Protein AF-M4NH51-F1 (afdb_monomer_lite)

pLDDT: mean 83.71, std 8.74, range [54.69, 93.06]

Foldseek 3Di:
DWKKKFKWAFCDADPDPVVDDPVRTAADDLVRVVVLCCVLPVQWDDPDSFWIWDADPQGIKIWGDDDDPDRGHIMITGDPPGDCLVVQLVSQQVPQMWMAIPQQWIHHHPDDIDHD

Structure (mmCIF, N/CA/C/O backbone):
data_AF-M4NH51-F1
#
_entry.id   AF-M4NH51-F1
#
loop_
_atom_site.group_PDB
_atom_site.id
_atom_site.type_symbol
_atom_site.label_atom_id
_atom_site.label_alt_id
_atom_site.label_comp_id
_atom_site.label_asym_id
_atom_site.label_entity_id
_atom_site.label_seq_id
_atom_site.pdbx_PDB_ins_code
_atom_site.Cartn_x
_atom_site.Cartn_y
_atom_site.Cartn_z
_atom_site.occupancy
_atom_site.B_iso_or_equiv
_atom_site.auth_seq_id
_atom_site.auth_comp_id
_atom_site.auth_asym_id
_atom_site.auth_atom_id
_atom_site.pdbx_PDB_model_num
ATOM 1 N N . MET A 1 1 ? 13.636 13.415 -2.804 1.00 54.69 1 MET A N 1
ATOM 2 C CA . MET A 1 1 ? 12.183 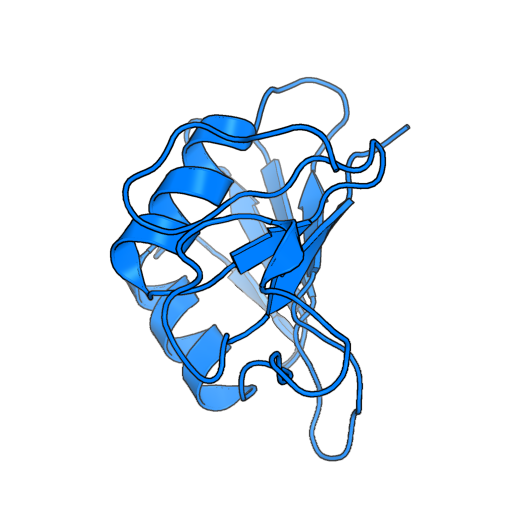13.662 -2.630 1.00 54.69 1 MET A CA 1
ATOM 3 C C . MET A 1 1 ? 11.569 12.491 -1.878 1.00 54.69 1 MET A C 1
ATOM 5 O O . MET A 1 1 ? 12.030 11.380 -2.102 1.00 54.69 1 MET A O 1
ATOM 9 N N . ALA A 1 2 ? 10.642 12.730 -0.941 1.00 62.56 2 ALA A N 1
ATOM 10 C CA . ALA A 1 2 ? 9.941 11.649 -0.239 1.00 62.56 2 ALA A CA 1
ATOM 11 C C . ALA A 1 2 ? 9.323 10.698 -1.275 1.00 62.56 2 ALA A C 1
ATOM 13 O O . ALA A 1 2 ? 8.663 11.169 -2.204 1.00 62.56 2 ALA A O 1
ATOM 14 N N . LYS A 1 3 ? 9.579 9.391 -1.161 1.00 71.25 3 LYS A N 1
ATOM 15 C CA . LYS A 1 3 ? 9.000 8.418 -2.091 1.00 71.25 3 LYS A CA 1
ATOM 16 C C . LYS A 1 3 ? 7.523 8.240 -1.757 1.00 71.25 3 LYS A C 1
ATOM 18 O O . LYS A 1 3 ? 7.157 8.132 -0.587 1.00 71.25 3 LYS A O 1
ATOM 23 N N . THR A 1 4 ? 6.692 8.248 -2.794 1.00 86.62 4 THR A N 1
ATOM 24 C CA . THR A 1 4 ? 5.274 7.897 -2.690 1.00 86.62 4 THR A CA 1
ATOM 25 C C . THR A 1 4 ? 5.046 6.624 -3.486 1.00 86.62 4 THR A C 1
ATOM 27 O O . THR A 1 4 ? 5.411 6.590 -4.661 1.00 86.62 4 THR A O 1
ATOM 30 N N . TYR A 1 5 ? 4.456 5.617 -2.852 1.00 89.31 5 TYR A N 1
ATOM 31 C CA . TYR A 1 5 ? 4.004 4.391 -3.502 1.00 89.31 5 TYR A CA 1
ATOM 32 C C . TYR A 1 5 ? 2.485 4.423 -3.618 1.00 89.31 5 TYR A C 1
ATOM 34 O O . TYR A 1 5 ? 1.813 4.767 -2.648 1.00 89.31 5 TYR A O 1
ATOM 42 N N . LEU A 1 6 ? 1.947 4.079 -4.781 1.00 91.19 6 LEU A N 1
ATOM 43 C CA . LEU A 1 6 ? 0.512 3.969 -5.032 1.00 91.19 6 LEU A CA 1
ATOM 44 C C . LEU A 1 6 ? 0.139 2.502 -5.170 1.00 91.19 6 LEU A C 1
ATOM 46 O O . LEU A 1 6 ? 0.691 1.828 -6.032 1.00 91.19 6 LEU A O 1
ATOM 50 N N . PHE A 1 7 ? -0.798 2.032 -4.352 1.00 91.88 7 PHE A N 1
ATOM 51 C CA . PHE A 1 7 ? -1.266 0.651 -4.349 1.00 91.88 7 PHE A CA 1
ATOM 52 C C . PHE A 1 7 ? -2.595 0.525 -5.078 1.00 91.88 7 PHE A C 1
ATOM 54 O O . PHE A 1 7 ? -3.506 1.345 -4.915 1.00 91.88 7 PHE A O 1
ATOM 61 N N . LEU A 1 8 ? -2.709 -0.541 -5.856 1.00 90.94 8 LEU A N 1
ATOM 62 C CA . LEU A 1 8 ? -3.879 -0.871 -6.647 1.00 90.94 8 LEU A CA 1
ATOM 63 C C . LEU A 1 8 ? -4.166 -2.366 -6.544 1.00 90.94 8 LEU A C 1
ATOM 65 O O . LEU A 1 8 ? -3.281 -3.183 -6.275 1.00 90.94 8 LEU A O 1
ATOM 69 N N . LYS A 1 9 ? -5.423 -2.716 -6.791 1.00 89.81 9 LYS A N 1
ATOM 70 C CA . LYS A 1 9 ? -5.870 -4.095 -6.914 1.00 89.81 9 LYS A CA 1
ATOM 71 C C . LYS A 1 9 ? -5.884 -4.467 -8.392 1.00 89.81 9 LYS A C 1
ATOM 73 O O . LYS A 1 9 ? -6.638 -3.843 -9.141 1.00 89.81 9 LYS A O 1
ATOM 78 N N . PRO A 1 10 ? -5.067 -5.426 -8.837 1.00 88.19 10 PRO A N 1
ATOM 79 C CA . PRO A 1 10 ? -5.150 -5.894 -10.208 1.00 88.19 10 PRO A CA 1
ATOM 80 C C . PRO A 1 10 ? -6.404 -6.772 -10.379 1.00 88.19 10 PRO A C 1
ATOM 82 O O . PRO A 1 10 ? -6.804 -7.473 -9.445 1.00 88.19 10 PRO A O 1
ATOM 85 N N . SER A 1 11 ? -7.052 -6.721 -11.543 1.00 84.56 11 SER A N 1
ATOM 86 C CA . SER A 1 11 ? -8.206 -7.582 -11.856 1.00 84.56 11 SER A CA 1
ATOM 87 C C . SER A 1 11 ? -7.801 -9.050 -12.017 1.00 84.56 11 SER A C 1
ATOM 89 O O . SER A 1 11 ? -8.554 -9.946 -11.642 1.00 84.56 11 SER A O 1
ATOM 91 N N . GLU A 1 12 ? -6.584 -9.284 -12.501 1.00 82.25 12 GLU A N 1
ATOM 92 C CA . GLU A 1 12 ? -5.914 -10.581 -12.574 1.00 82.25 12 GLU A CA 1
ATOM 93 C C . GLU A 1 12 ? -4.444 -10.398 -12.193 1.00 82.25 12 GLU A C 1
ATOM 95 O O . GLU A 1 12 ? -3.882 -9.327 -12.406 1.00 82.25 12 GLU A O 1
ATOM 100 N N . LEU A 1 13 ? -3.795 -11.422 -11.631 1.00 75.69 13 LEU A N 1
ATOM 101 C CA . LEU A 1 13 ? -2.381 -11.310 -11.264 1.00 75.69 13 LEU A CA 1
ATOM 102 C C . LEU A 1 13 ? -1.522 -11.097 -12.524 1.00 75.69 13 LEU A C 1
ATOM 104 O O . LEU A 1 13 ? -1.453 -12.008 -13.354 1.00 75.69 13 LEU A O 1
ATOM 108 N N . PRO A 1 14 ? -0.849 -9.940 -12.669 1.00 72.19 14 PRO A N 1
ATOM 109 C CA . PRO A 1 14 ? -0.076 -9.653 -13.867 1.00 72.19 14 PRO A CA 1
ATOM 110 C C . PRO A 1 14 ? 1.116 -10.606 -13.975 1.00 72.19 14 PRO A C 1
ATOM 112 O O . PRO A 1 14 ? 1.804 -10.901 -12.991 1.00 72.19 14 PRO A O 1
ATOM 115 N N . LEU A 1 15 ? 1.380 -11.093 -15.189 1.00 71.06 15 LEU A N 1
ATOM 116 C CA . LEU A 1 15 ? 2.579 -11.878 -15.478 1.00 71.06 15 LEU A CA 1
ATOM 117 C C . LEU A 1 15 ? 3.755 -10.987 -15.883 1.00 71.06 15 LEU A C 1
ATOM 119 O O . LEU A 1 15 ? 4.903 -11.434 -15.885 1.00 71.06 15 LEU A O 1
ATOM 123 N N . SER A 1 16 ? 3.483 -9.742 -16.236 1.00 69.44 16 SER A N 1
ATOM 124 C CA . SER A 1 16 ? 4.447 -8.735 -16.633 1.00 69.44 16 SER A CA 1
ATOM 125 C C . SER A 1 16 ? 3.859 -7.349 -16.399 1.00 69.44 16 SER A C 1
ATOM 127 O O . SER A 1 16 ? 2.648 -7.175 -16.288 1.00 69.44 16 SER A O 1
ATOM 129 N N . ALA A 1 17 ? 4.720 -6.337 -16.356 1.00 69.81 17 ALA A N 1
ATOM 130 C CA . ALA A 1 17 ? 4.255 -4.972 -16.166 1.00 69.81 17 ALA A CA 1
ATOM 131 C C . ALA A 1 17 ? 3.425 -4.442 -17.344 1.00 69.81 17 ALA A C 1
ATOM 133 O O . ALA A 1 17 ? 2.519 -3.639 -17.151 1.00 69.81 17 ALA A O 1
ATOM 134 N N . SER A 1 18 ? 3.692 -4.949 -18.550 1.00 74.69 18 SER A N 1
ATOM 135 C CA . SER A 1 18 ? 2.921 -4.659 -19.760 1.00 74.69 18 SER A CA 1
ATOM 136 C C . SER A 1 18 ? 1.485 -5.188 -19.728 1.00 74.69 18 SER A C 1
ATOM 138 O O . SER A 1 18 ? 0.674 -4.741 -20.533 1.00 74.69 18 SER A O 1
ATOM 140 N N . ASP A 1 19 ? 1.155 -6.097 -18.803 1.00 72.88 19 ASP A N 1
ATOM 141 C CA . ASP A 1 19 ? -0.217 -6.593 -18.619 1.00 72.88 19 ASP A CA 1
ATOM 142 C C . ASP A 1 19 ? -1.081 -5.608 -17.806 1.00 72.88 19 ASP A C 1
ATOM 144 O O . ASP A 1 19 ? -2.306 -5.746 -17.718 1.00 72.88 19 ASP A O 1
ATOM 148 N N . LEU A 1 20 ? -0.454 -4.594 -17.198 1.00 76.50 20 LEU A N 1
ATOM 149 C CA . LEU A 1 20 ? -1.150 -3.567 -16.441 1.00 76.50 20 LEU A CA 1
ATOM 150 C C . LEU A 1 20 ? -1.518 -2.378 -17.330 1.00 76.50 20 LEU A C 1
ATOM 152 O O . LEU A 1 20 ? -0.692 -1.765 -17.999 1.00 76.50 20 LEU A O 1
ATOM 156 N N . SER A 1 21 ? -2.794 -2.027 -17.286 1.00 78.50 21 SER A N 1
ATOM 157 C CA . SER A 1 21 ? -3.388 -0.849 -17.899 1.00 78.50 21 SER A CA 1
ATOM 158 C C . SER A 1 21 ? -4.349 -0.222 -16.895 1.00 78.50 21 SER A C 1
ATOM 160 O O . SER A 1 21 ? -4.699 -0.839 -15.890 1.00 78.50 21 SER A O 1
ATOM 162 N N . ALA A 1 22 ? -4.825 0.991 -17.174 1.00 76.06 22 ALA A N 1
ATOM 163 C CA . ALA A 1 22 ? -5.837 1.633 -16.336 1.00 76.06 22 ALA A CA 1
ATOM 164 C C . ALA A 1 22 ? -7.130 0.801 -16.202 1.00 76.06 22 ALA A C 1
ATOM 166 O O . ALA A 1 22 ? -7.870 0.990 -15.244 1.00 76.06 22 ALA A O 1
ATOM 167 N N . GLU A 1 23 ? -7.390 -0.118 -17.136 1.00 81.50 23 GLU A N 1
ATOM 168 C CA . GLU A 1 23 ? -8.564 -0.996 -17.131 1.00 81.50 23 GLU A CA 1
ATOM 169 C C . GLU A 1 23 ? -8.329 -2.310 -16.371 1.00 81.50 23 GLU A C 1
ATOM 171 O O . GLU A 1 23 ? -9.290 -2.941 -15.938 1.00 81.50 23 GLU A O 1
ATOM 176 N N . SER A 1 24 ? -7.070 -2.725 -16.175 1.00 83.06 24 SER A N 1
ATOM 177 C CA . SER A 1 24 ? -6.728 -3.973 -15.472 1.00 83.06 24 SER A CA 1
ATOM 178 C C . SER A 1 24 ? -6.361 -3.773 -13.999 1.00 83.06 24 SER A C 1
ATOM 180 O O . SER A 1 24 ? -5.972 -4.714 -13.307 1.00 83.06 24 SER A O 1
ATOM 182 N N . VAL A 1 25 ? -6.516 -2.551 -13.488 1.00 86.31 25 VAL A N 1
ATOM 183 C CA . VAL A 1 25 ? -6.306 -2.206 -12.079 1.00 86.31 25 VAL A CA 1
ATOM 184 C C . VAL A 1 25 ? -7.461 -1.375 -11.546 1.00 86.31 25 VAL A C 1
ATOM 186 O O . VAL A 1 25 ? -8.086 -0.597 -12.258 1.00 86.31 25 VAL A O 1
ATOM 189 N N . SER A 1 26 ? -7.753 -1.524 -10.262 1.00 87.94 26 SER A N 1
ATOM 190 C CA . SER A 1 26 ? -8.792 -0.770 -9.568 1.00 87.94 26 SER A CA 1
ATOM 191 C C . SER A 1 26 ? -8.283 -0.254 -8.222 1.00 87.94 26 SER A C 1
ATOM 193 O O . SER A 1 26 ? -7.381 -0.854 -7.628 1.00 87.94 26 SER A O 1
ATOM 195 N N . PRO A 1 27 ? -8.843 0.852 -7.703 1.00 88.56 27 PRO A N 1
ATOM 196 C CA . PRO A 1 27 ? -8.582 1.276 -6.334 1.00 88.56 27 PRO A CA 1
ATOM 197 C C . PRO A 1 27 ? -8.943 0.169 -5.337 1.00 88.56 27 PRO A C 1
ATOM 199 O O . PRO A 1 27 ? -9.931 -0.545 -5.511 1.00 88.56 27 PRO A O 1
ATOM 202 N N . ILE A 1 28 ? -8.152 0.041 -4.273 1.00 89.00 28 ILE A N 1
ATOM 203 C CA . ILE A 1 28 ? -8.461 -0.871 -3.167 1.00 89.00 28 ILE A CA 1
ATOM 204 C C . ILE A 1 28 ? -9.522 -0.198 -2.284 1.00 89.00 28 ILE A C 1
ATOM 206 O O . ILE A 1 28 ? -9.395 0.984 -1.957 1.00 89.00 28 ILE A O 1
ATOM 210 N N . GLY A 1 29 ? -10.570 -0.932 -1.901 1.00 86.19 29 GLY A N 1
ATOM 211 C CA . GLY A 1 29 ? -11.651 -0.394 -1.069 1.00 86.19 29 GLY A CA 1
ATOM 212 C C . GLY A 1 29 ? -11.162 0.031 0.321 1.00 86.19 29 GLY A C 1
ATOM 213 O O . GLY A 1 29 ? -10.332 -0.646 0.919 1.00 86.19 29 GLY A O 1
ATOM 214 N N . ALA A 1 30 ? -11.693 1.129 0.863 1.00 84.88 30 ALA A N 1
ATOM 215 C CA . ALA A 1 30 ? -11.227 1.708 2.131 1.00 84.88 30 ALA A CA 1
ATOM 216 C C . ALA A 1 30 ? -11.301 0.733 3.326 1.00 84.88 30 ALA A C 1
ATOM 218 O O . ALA A 1 30 ? -10.384 0.672 4.144 1.00 84.88 30 ALA A O 1
ATOM 219 N N . GLU A 1 31 ? -12.363 -0.074 3.418 1.00 86.06 31 GLU A N 1
ATOM 220 C CA . GLU A 1 31 ? -12.499 -1.092 4.471 1.00 86.06 31 GLU A CA 1
ATOM 221 C C . GLU A 1 31 ? -11.480 -2.231 4.324 1.00 86.06 31 GLU A C 1
ATOM 223 O O . GLU A 1 31 ? -10.924 -2.709 5.319 1.00 86.06 31 GLU A O 1
ATOM 228 N N . GLU A 1 32 ? -11.203 -2.639 3.080 1.00 89.31 32 GLU A N 1
ATOM 229 C CA . GLU A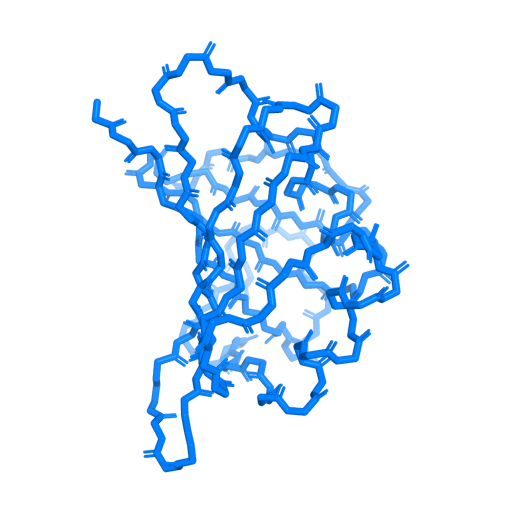 1 32 ? -10.190 -3.647 2.757 1.00 89.31 32 GLU A CA 1
ATOM 230 C C . GLU A 1 32 ? -8.803 -3.129 3.151 1.00 89.31 32 GLU A C 1
ATOM 232 O O . GLU A 1 32 ? -8.097 -3.795 3.907 1.00 89.31 32 GLU A O 1
ATOM 237 N N . VAL A 1 33 ? -8.452 -1.902 2.748 1.00 89.50 33 VAL A N 1
ATOM 238 C CA . VAL A 1 33 ? -7.183 -1.263 3.126 1.00 89.50 33 VAL A CA 1
ATOM 239 C C . VAL A 1 33 ? -7.023 -1.204 4.643 1.00 89.50 33 VAL A C 1
ATOM 241 O O . VAL A 1 33 ? -6.003 -1.656 5.165 1.00 89.50 33 VAL A O 1
ATOM 244 N N . ALA A 1 34 ? -8.021 -0.693 5.367 1.00 88.50 34 ALA A N 1
ATOM 245 C CA . ALA A 1 34 ? -7.934 -0.562 6.817 1.00 88.50 34 ALA A CA 1
ATOM 246 C C . ALA A 1 34 ? -7.745 -1.920 7.509 1.00 88.50 34 ALA A C 1
ATOM 248 O O . ALA A 1 34 ? -6.952 -2.034 8.448 1.00 88.50 34 ALA A O 1
ATOM 249 N N . THR A 1 35 ? -8.440 -2.955 7.034 1.00 90.50 35 THR A N 1
ATOM 250 C CA . THR A 1 35 ? -8.305 -4.323 7.550 1.00 90.50 35 THR A CA 1
ATOM 251 C C . THR A 1 35 ? -6.910 -4.883 7.274 1.00 90.50 35 THR A C 1
ATOM 253 O O . THR A 1 35 ? -6.240 -5.349 8.199 1.00 90.50 35 THR A O 1
ATOM 256 N N . CYS A 1 36 ? -6.436 -4.791 6.032 1.00 92.44 36 CYS A N 1
ATOM 257 C CA . CYS A 1 36 ? -5.125 -5.284 5.615 1.00 92.44 36 CYS A CA 1
ATOM 258 C C . CYS A 1 36 ? -3.978 -4.571 6.346 1.00 92.44 36 CYS A C 1
ATOM 260 O O . CYS A 1 36 ? -3.083 -5.231 6.878 1.00 92.44 36 CYS A O 1
ATOM 262 N N . LEU A 1 37 ? -4.021 -3.239 6.453 1.00 91.31 37 LEU A N 1
ATOM 263 C CA . LEU A 1 37 ? -2.990 -2.465 7.149 1.00 91.31 37 LEU A CA 1
ATOM 264 C C . LEU A 1 37 ? -2.955 -2.769 8.649 1.00 91.31 37 LEU A C 1
ATOM 266 O O . LEU A 1 37 ? -1.868 -2.947 9.189 1.00 91.31 37 LEU A O 1
ATOM 270 N N . LYS A 1 38 ? -4.107 -2.927 9.315 1.00 91.19 38 LYS A N 1
ATOM 271 C CA . LYS A 1 38 ? -4.147 -3.358 10.727 1.00 91.19 38 LYS A CA 1
ATOM 272 C C . LYS A 1 38 ? -3.533 -4.745 10.933 1.00 91.19 38 LYS A C 1
ATOM 274 O O . LYS A 1 38 ? -2.915 -4.990 11.964 1.00 91.19 38 LYS A O 1
ATOM 279 N N . GLN A 1 39 ? -3.694 -5.652 9.968 1.00 91.69 39 GLN A N 1
ATOM 280 C CA . GLN A 1 39 ? -3.115 -6.998 10.028 1.00 91.69 39 GLN A CA 1
ATOM 281 C C . GLN A 1 39 ? -1.617 -7.041 9.696 1.00 91.69 39 GLN A C 1
ATOM 283 O O . GLN A 1 39 ? -0.904 -7.914 10.200 1.00 91.69 39 GLN A O 1
ATOM 288 N N . ALA A 1 40 ? -1.147 -6.175 8.798 1.00 90.94 40 ALA A N 1
ATOM 289 C CA . ALA A 1 40 ? 0.255 -6.125 8.387 1.00 90.94 40 ALA A CA 1
ATOM 290 C C . ALA A 1 40 ? 1.116 -5.289 9.332 1.00 90.94 40 ALA A C 1
ATOM 292 O O . ALA A 1 40 ? 2.246 -5.668 9.623 1.00 90.94 40 ALA A O 1
ATOM 293 N N . LEU A 1 41 ? 0.573 -4.175 9.813 1.00 91.94 41 LEU A N 1
ATOM 294 C CA . LEU A 1 41 ? 1.270 -3.164 10.595 1.00 91.94 41 LEU A CA 1
ATOM 295 C C . LEU A 1 41 ? 0.394 -2.769 11.798 1.00 91.94 41 LEU A C 1
ATOM 297 O O . LEU A 1 41 ? -0.203 -1.690 11.819 1.00 91.94 41 LEU A O 1
ATOM 301 N N . PRO A 1 42 ? 0.290 -3.637 12.821 1.00 88.81 42 PRO A N 1
ATOM 302 C CA . PRO A 1 42 ? -0.589 -3.409 13.971 1.00 88.81 42 PRO A CA 1
ATOM 303 C C . PRO A 1 42 ? -0.174 -2.204 14.831 1.00 88.81 42 PRO A C 1
ATOM 305 O O . PRO A 1 42 ? -0.965 -1.735 15.643 1.00 88.81 42 PRO A O 1
ATOM 308 N N . SER A 1 43 ? 1.053 -1.699 14.659 1.00 89.44 43 SER A N 1
ATOM 309 C CA . SER A 1 43 ? 1.571 -0.503 15.329 1.00 89.44 43 SER A CA 1
ATOM 310 C C . SER A 1 43 ? 1.086 0.817 14.719 1.00 89.44 43 SER A C 1
ATOM 312 O O . SER A 1 43 ? 1.370 1.871 15.287 1.00 89.44 43 SER A O 1
ATOM 314 N N . LEU A 1 44 ? 0.377 0.794 13.582 1.00 90.62 44 LEU A N 1
ATOM 315 C CA . LEU A 1 44 ? -0.120 2.016 12.950 1.00 90.62 44 LEU A CA 1
ATOM 316 C C . LEU A 1 44 ? -1.188 2.701 13.808 1.00 90.62 44 LEU A C 1
ATOM 318 O O . LEU A 1 44 ? -2.212 2.112 14.163 1.00 90.62 44 LEU A O 1
ATOM 322 N N . ALA A 1 45 ? -0.979 3.988 14.059 1.00 92.88 45 ALA A N 1
ATOM 323 C CA . ALA A 1 45 ? -1.962 4.875 14.650 1.00 92.88 45 ALA A CA 1
ATOM 324 C C . ALA A 1 45 ? -2.792 5.533 13.543 1.00 92.88 45 ALA A C 1
ATOM 326 O O . ALA A 1 45 ? -2.255 6.106 12.598 1.00 92.88 45 ALA A O 1
ATOM 327 N N . TRP A 1 46 ? -4.114 5.472 13.674 1.00 90.56 46 TRP A N 1
ATOM 328 C CA . TRP A 1 46 ? -5.044 6.114 12.750 1.00 90.56 46 TRP A CA 1
ATOM 329 C C . TRP A 1 46 ? -5.397 7.503 13.279 1.00 90.56 46 TRP A C 1
ATOM 331 O O . TRP A 1 46 ? -6.052 7.621 14.315 1.00 90.56 46 TRP A O 1
ATOM 341 N N . SER A 1 47 ? -4.948 8.553 12.590 1.00 89.19 47 SER A N 1
ATOM 342 C CA . SER A 1 47 ? -5.267 9.947 12.936 1.00 89.19 47 SER A CA 1
ATOM 343 C C . SER A 1 47 ? -6.635 10.371 12.398 1.00 89.19 47 SER A C 1
ATOM 345 O O . SER A 1 47 ? -7.268 11.276 12.941 1.00 89.19 47 SER A O 1
ATOM 347 N N . SER A 1 48 ? -7.103 9.712 11.338 1.00 88.12 48 SER A N 1
ATOM 348 C CA . SER A 1 48 ? -8.407 9.936 10.717 1.00 88.12 48 SER A CA 1
ATOM 349 C C . SER A 1 48 ? -8.897 8.654 10.029 1.00 88.12 48 SER A C 1
ATOM 351 O O . SER A 1 48 ? -8.133 7.696 9.911 1.00 88.12 48 SER A O 1
ATOM 353 N N . PRO A 1 49 ? -10.142 8.606 9.518 1.00 84.25 49 PRO A N 1
ATOM 354 C CA . PRO A 1 49 ? -10.613 7.473 8.720 1.00 84.25 49 PRO A CA 1
ATOM 355 C C . PRO A 1 49 ? -9.801 7.225 7.444 1.00 84.25 49 PRO A C 1
ATOM 357 O O . PRO A 1 49 ? -9.928 6.159 6.855 1.00 84.25 49 PRO A O 1
ATOM 360 N N . THR A 1 50 ? -8.995 8.188 6.992 1.00 86.81 50 THR A N 1
ATOM 361 C CA . THR A 1 50 ? -8.244 8.109 5.732 1.00 86.81 50 THR A CA 1
ATOM 362 C C . THR A 1 50 ? -6.735 8.147 5.913 1.00 86.81 50 THR A C 1
ATOM 364 O O . THR A 1 50 ? -6.021 8.025 4.925 1.00 86.81 50 THR A O 1
ATOM 367 N N . GLU A 1 51 ? -6.232 8.331 7.130 1.00 90.25 51 GLU A N 1
ATOM 368 C CA . GLU A 1 51 ? -4.803 8.504 7.385 1.00 90.25 51 GLU A CA 1
ATOM 369 C C . GLU A 1 51 ? -4.347 7.634 8.551 1.00 90.25 51 GLU A C 1
ATOM 371 O O . GLU A 1 51 ? -4.959 7.624 9.625 1.00 90.25 51 GLU A O 1
ATOM 376 N N . ALA A 1 52 ? -3.242 6.930 8.332 1.00 92.19 52 ALA A N 1
ATOM 377 C CA . ALA A 1 52 ? -2.580 6.124 9.342 1.00 92.19 52 ALA A CA 1
ATOM 378 C C . ALA A 1 52 ? -1.074 6.355 9.282 1.00 92.19 52 ALA A C 1
ATOM 380 O O . ALA A 1 52 ? -0.507 6.480 8.201 1.00 92.19 52 ALA A O 1
ATOM 381 N N . SER A 1 53 ? -0.402 6.384 10.422 1.00 92.94 53 SER A N 1
ATOM 382 C CA . SER A 1 53 ? 1.048 6.539 10.473 1.00 92.94 53 SER A CA 1
ATOM 383 C C . SER A 1 53 ? 1.655 5.752 11.621 1.00 92.94 53 SER A C 1
ATOM 385 O O . SER A 1 53 ? 0.972 5.372 12.574 1.00 92.94 53 SER A O 1
ATOM 387 N N . GLY A 1 54 ? 2.942 5.449 11.516 1.00 91.00 54 GLY A N 1
ATOM 388 C CA . GLY A 1 54 ? 3.644 4.736 12.572 1.00 91.00 54 GLY A CA 1
ATOM 389 C C . GLY A 1 54 ? 5.058 4.340 12.192 1.00 91.00 54 GLY A C 1
ATOM 390 O O . GLY A 1 54 ? 5.477 4.453 11.041 1.00 91.00 54 GLY A O 1
ATOM 391 N N . GLU A 1 55 ? 5.788 3.850 13.188 1.00 89.19 55 GLU A N 1
ATOM 392 C CA . GLU A 1 55 ? 7.131 3.315 13.000 1.00 89.19 55 GLU A CA 1
ATOM 393 C C . GLU A 1 55 ? 7.054 1.849 12.549 1.00 89.19 55 GLU A C 1
ATOM 395 O O . GLU A 1 55 ? 6.298 1.041 13.105 1.00 89.19 55 GLU A O 1
ATOM 400 N N . THR A 1 56 ? 7.859 1.509 11.546 1.00 86.50 56 THR A N 1
ATOM 401 C CA . THR A 1 56 ? 8.088 0.136 11.076 1.00 86.50 56 THR A CA 1
ATOM 402 C C . THR A 1 56 ? 9.573 -0.193 11.167 1.00 86.50 56 THR A C 1
ATOM 404 O O . THR A 1 56 ? 10.397 0.687 11.393 1.00 86.50 56 THR A O 1
ATOM 407 N N . GLU A 1 57 ? 9.950 -1.443 10.907 1.00 84.62 57 GLU A N 1
ATOM 408 C CA . GLU A 1 57 ? 11.365 -1.842 10.814 1.00 84.62 57 GLU A CA 1
ATOM 409 C C . GLU A 1 57 ? 12.140 -1.062 9.736 1.00 84.62 57 GLU A C 1
ATOM 411 O O . GLU A 1 57 ? 13.355 -0.910 9.830 1.00 84.62 57 GLU A O 1
ATOM 416 N N . ASN A 1 58 ? 11.435 -0.526 8.733 1.00 82.94 58 ASN A N 1
ATOM 417 C CA . ASN A 1 58 ? 12.013 0.274 7.654 1.00 82.94 58 ASN A CA 1
ATOM 418 C C . ASN A 1 58 ? 11.951 1.787 7.946 1.00 82.94 58 ASN A C 1
ATOM 420 O O . ASN A 1 58 ? 12.398 2.587 7.130 1.00 82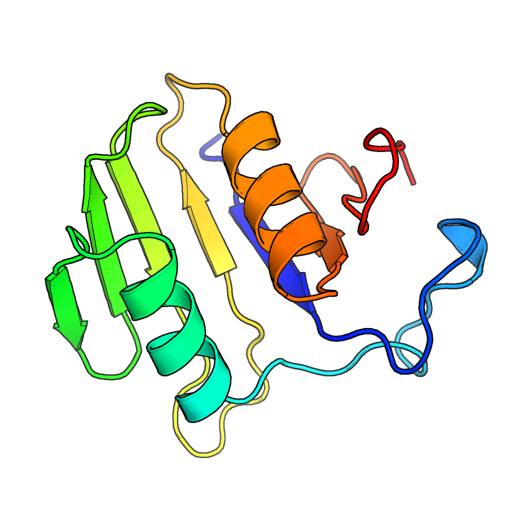.94 58 ASN A O 1
ATOM 424 N N . GLY A 1 59 ? 11.420 2.198 9.100 1.00 86.56 59 GLY A N 1
ATOM 425 C CA . GLY A 1 59 ? 11.266 3.594 9.513 1.00 86.56 59 GLY A CA 1
ATOM 426 C C . GLY A 1 59 ? 9.813 4.069 9.562 1.00 86.56 59 GLY A C 1
ATOM 427 O O . GLY A 1 59 ? 8.873 3.285 9.385 1.00 86.56 59 GLY A O 1
ATOM 428 N N . TRP A 1 60 ? 9.642 5.373 9.789 1.00 88.69 60 TRP A N 1
ATOM 429 C CA . TRP A 1 60 ? 8.340 6.039 9.828 1.00 88.69 60 TRP A CA 1
ATOM 430 C C . TRP A 1 60 ? 7.623 6.013 8.475 1.00 88.69 60 TRP A C 1
ATOM 432 O O . TRP A 1 60 ? 8.164 6.460 7.453 1.00 88.69 60 TRP A O 1
ATOM 442 N N . VAL A 1 61 ? 6.375 5.547 8.494 1.00 89.94 61 VAL A N 1
ATOM 443 C CA . VAL A 1 61 ? 5.493 5.469 7.329 1.00 89.94 61 VAL A CA 1
ATOM 444 C C . VAL A 1 61 ? 4.191 6.219 7.554 1.00 89.94 61 VAL A C 1
ATOM 446 O O . VAL A 1 61 ? 3.665 6.270 8.666 1.00 89.94 61 VAL A O 1
ATOM 449 N N . GLU A 1 62 ? 3.647 6.756 6.467 1.00 92.38 62 GLU A N 1
ATOM 450 C CA . GLU A 1 62 ? 2.357 7.437 6.449 1.00 92.38 62 GLU A CA 1
ATOM 451 C C . GLU A 1 62 ? 1.514 6.878 5.304 1.00 92.38 62 GLU A C 1
ATOM 453 O O . GLU A 1 62 ? 1.864 7.004 4.132 1.00 92.38 62 GLU A O 1
ATOM 458 N N . PHE A 1 63 ? 0.394 6.256 5.637 1.00 91.00 63 PHE A N 1
ATOM 459 C CA . PHE A 1 63 ? -0.600 5.796 4.685 1.00 91.00 63 PHE A CA 1
ATOM 460 C C . PHE A 1 63 ? -1.713 6.826 4.552 1.00 91.00 63 PHE A C 1
ATOM 462 O O . PHE A 1 63 ? -2.242 7.317 5.551 1.00 91.00 63 PHE A O 1
ATOM 469 N N . SER A 1 64 ? -2.113 7.091 3.313 1.00 89.56 64 SER A N 1
ATOM 470 C CA . SER A 1 64 ? -3.370 7.757 2.999 1.00 89.56 64 SER A CA 1
ATOM 471 C C . SER A 1 64 ? -4.234 6.845 2.135 1.00 89.56 64 SER A C 1
ATOM 473 O O . SER A 1 64 ? -3.809 6.374 1.083 1.00 89.56 64 SER A O 1
ATOM 475 N N . GLN A 1 65 ? -5.447 6.556 2.591 1.00 84.50 65 GLN A N 1
ATOM 476 C CA . GLN A 1 65 ? -6.396 5.680 1.905 1.00 84.50 65 GLN A CA 1
ATOM 477 C C . GLN A 1 65 ? -7.585 6.468 1.333 1.00 84.50 65 GLN A C 1
ATOM 479 O O . GLN A 1 65 ? -7.851 7.587 1.786 1.00 84.50 65 GLN A O 1
ATOM 484 N N . PRO A 1 66 ? -8.316 5.914 0.345 1.00 76.56 66 PRO A N 1
ATOM 485 C CA . PRO A 1 66 ? -9.567 6.498 -0.130 1.00 76.56 66 PRO A CA 1
ATOM 486 C C . PRO A 1 66 ? -10.552 6.775 1.011 1.00 76.56 66 PRO A C 1
ATOM 488 O O . PRO A 1 66 ? -10.779 5.927 1.870 1.00 76.56 66 PRO A O 1
ATOM 491 N N . GLY A 1 67 ? -11.166 7.959 0.988 1.00 71.69 67 GLY A N 1
ATOM 492 C CA . GLY A 1 67 ? -12.369 8.252 1.768 1.00 71.69 67 GLY A CA 1
ATOM 493 C C . GLY A 1 67 ? -13.637 7.793 1.047 1.00 71.69 67 GLY A C 1
ATOM 494 O O . GLY A 1 67 ? -13.601 7.461 -0.139 1.00 71.69 67 GLY A O 1
ATOM 495 N N . GLU A 1 68 ? -14.769 7.811 1.748 1.00 64.25 68 GLU A N 1
ATOM 496 C CA . GLU A 1 68 ? -16.078 7.487 1.171 1.00 64.25 68 GLU A CA 1
ATOM 497 C C . GLU A 1 68 ? -16.365 8.382 -0.054 1.00 64.25 68 GLU A C 1
ATOM 499 O O . GLU A 1 68 ? -16.259 9.607 0.017 1.00 64.25 68 GLU A O 1
ATOM 504 N N . GLY A 1 69 ? -16.639 7.771 -1.214 1.00 58.78 69 GLY A N 1
ATOM 505 C CA . GLY A 1 69 ? -16.851 8.482 -2.485 1.00 58.78 69 GLY A CA 1
ATOM 506 C C . GLY A 1 69 ? -15.585 9.014 -3.179 1.00 58.78 69 GLY A C 1
ATOM 507 O O . GLY A 1 69 ? -15.692 9.728 -4.176 1.00 58.78 69 GLY A O 1
ATOM 508 N N . SER A 1 70 ? -14.385 8.688 -2.688 1.00 61.12 70 SER A N 1
ATOM 509 C CA . SER A 1 70 ? -13.123 9.115 -3.301 1.00 61.12 70 SER A CA 1
ATOM 510 C C . SER A 1 70 ? -12.636 8.139 -4.374 1.00 61.12 70 SER A C 1
ATOM 512 O O . SER A 1 70 ? -12.604 6.932 -4.163 1.00 61.12 70 SER A O 1
ATOM 514 N N . THR A 1 71 ? -12.157 8.673 -5.499 1.00 63.19 71 THR A N 1
ATOM 515 C CA . THR A 1 71 ? -11.452 7.911 -6.547 1.00 63.19 71 THR A CA 1
ATOM 516 C C . THR A 1 71 ? -9.952 7.756 -6.272 1.00 63.19 71 THR A C 1
ATOM 518 O O . THR A 1 71 ? -9.210 7.280 -7.129 1.00 63.19 71 THR A O 1
ATOM 521 N N . ARG A 1 72 ? -9.469 8.201 -5.103 1.00 70.88 72 ARG A N 1
ATOM 522 C CA . ARG A 1 72 ? -8.045 8.142 -4.753 1.00 70.88 72 ARG A CA 1
ATOM 523 C C . ARG A 1 72 ? -7.623 6.717 -4.403 1.00 70.88 72 ARG A C 1
ATOM 525 O O . ARG A 1 72 ? -8.302 6.034 -3.651 1.00 70.88 72 ARG A O 1
ATOM 532 N N . SER A 1 73 ? -6.462 6.304 -4.892 1.00 84.00 73 SER A N 1
ATOM 533 C CA . SER A 1 73 ? -5.842 5.036 -4.505 1.00 84.00 73 SER A CA 1
ATOM 534 C C . SER A 1 73 ? -5.141 5.144 -3.155 1.00 84.00 73 SER A C 1
ATOM 536 O O . SER A 1 73 ? -4.763 6.238 -2.729 1.00 84.00 73 SER A O 1
ATOM 538 N N . LEU A 1 74 ? -4.932 3.999 -2.503 1.00 88.88 74 LEU A N 1
ATOM 539 C CA . LEU A 1 74 ? -4.072 3.911 -1.329 1.00 88.88 74 LEU A CA 1
ATOM 540 C C . LEU A 1 74 ? -2.665 4.392 -1.694 1.00 88.88 74 LEU A C 1
ATOM 542 O O . LEU A 1 74 ? -2.064 3.896 -2.646 1.00 88.88 74 LEU A O 1
ATOM 546 N N . ALA A 1 75 ? -2.136 5.330 -0.920 1.00 90.62 75 ALA A N 1
ATOM 547 C CA . ALA A 1 75 ? -0.780 5.819 -1.053 1.00 90.62 75 ALA A CA 1
ATOM 548 C C . ALA A 1 75 ? 0.010 5.594 0.237 1.00 90.62 75 ALA A C 1
ATOM 550 O O . ALA A 1 75 ? -0.503 5.776 1.339 1.00 90.62 75 ALA A O 1
ATOM 551 N N . LEU A 1 76 ? 1.283 5.247 0.086 1.00 89.94 76 LEU A N 1
ATOM 552 C CA . LEU A 1 76 ? 2.267 5.225 1.159 1.00 89.94 76 LEU A CA 1
ATOM 553 C C . LEU A 1 76 ? 3.284 6.327 0.909 1.00 89.94 76 LEU A C 1
ATOM 555 O O . LEU A 1 76 ? 3.952 6.345 -0.126 1.00 89.94 76 LEU A O 1
ATOM 559 N N . ARG A 1 77 ? 3.418 7.226 1.873 1.00 87.06 77 ARG A N 1
ATOM 560 C CA . ARG A 1 77 ? 4.464 8.236 1.933 1.00 87.06 77 ARG A CA 1
ATOM 561 C C . ARG A 1 77 ? 5.540 7.788 2.902 1.00 87.06 77 ARG A C 1
ATOM 563 O O . ARG A 1 77 ? 5.274 7.383 4.032 1.00 87.06 77 ARG A O 1
ATOM 570 N N . CYS A 1 78 ? 6.770 7.885 2.425 1.00 81.56 78 CYS A N 1
ATOM 571 C CA . CYS A 1 78 ? 7.944 7.393 3.116 1.00 81.56 78 CYS A CA 1
ATOM 572 C C . CYS A 1 78 ? 8.929 8.524 3.391 1.00 81.56 78 CYS A C 1
ATOM 574 O O . CYS A 1 78 ? 9.149 9.400 2.542 1.00 81.56 78 CYS A O 1
ATOM 576 N N . SER A 1 79 ? 9.581 8.474 4.554 1.00 73.88 79 SER A N 1
ATOM 577 C CA . SER A 1 79 ? 10.681 9.391 4.842 1.00 73.88 79 SER A CA 1
ATOM 578 C C . SER A 1 79 ? 11.852 9.163 3.872 1.00 73.88 79 SER A C 1
ATOM 580 O O . SER A 1 79 ? 12.080 8.070 3.364 1.00 73.88 79 SER A O 1
ATOM 582 N N . LEU A 1 80 ? 12.627 10.215 3.609 1.00 69.31 80 LEU A N 1
ATOM 583 C CA . LEU A 1 80 ? 13.750 10.211 2.657 1.00 69.31 80 LEU A CA 1
ATOM 584 C C . LEU A 1 80 ? 14.916 9.278 3.017 1.00 69.31 80 LEU A C 1
ATOM 586 O O . LEU A 1 80 ? 15.846 9.146 2.226 1.00 69.31 80 LEU A O 1
ATOM 590 N N . ARG A 1 81 ? 14.928 8.738 4.237 1.00 68.12 81 ARG A N 1
ATOM 591 C CA . ARG A 1 81 ? 16.129 8.173 4.862 1.00 68.12 81 ARG A CA 1
ATOM 592 C C . ARG A 1 81 ? 16.204 6.652 4.812 1.00 68.12 81 ARG A C 1
ATOM 594 O O . ARG A 1 81 ? 17.245 6.120 5.181 1.00 68.12 81 ARG A O 1
ATOM 601 N N . SER A 1 82 ? 15.159 5.982 4.337 1.00 75.69 82 SER A N 1
ATOM 602 C CA . SER A 1 82 ? 15.107 4.521 4.334 1.00 75.69 82 SER A CA 1
ATOM 603 C C . SER A 1 82 ? 14.607 3.966 3.008 1.00 75.69 82 SER A C 1
ATOM 605 O O . SER A 1 82 ? 13.875 4.631 2.270 1.00 75.69 82 SER A O 1
ATOM 607 N N . ASP A 1 83 ? 15.006 2.732 2.719 1.00 82.19 83 ASP A N 1
ATOM 608 C CA . ASP A 1 83 ? 14.441 1.946 1.634 1.00 82.19 83 ASP A CA 1
ATOM 609 C C . ASP A 1 83 ? 13.207 1.190 2.142 1.00 82.19 83 ASP A C 1
ATOM 611 O O . ASP A 1 83 ? 13.291 0.397 3.074 1.00 82.19 83 ASP A O 1
ATOM 615 N N . TYR A 1 84 ? 12.056 1.457 1.528 1.00 87.06 84 TYR A N 1
ATOM 616 C CA . TYR A 1 84 ? 10.773 0.841 1.881 1.00 87.06 84 TYR A CA 1
ATOM 617 C C . TYR A 1 84 ? 10.343 -0.215 0.857 1.00 87.06 84 TYR A C 1
ATOM 619 O O . TYR A 1 84 ? 9.240 -0.748 0.959 1.00 87.06 84 TYR A O 1
ATOM 627 N N . SER A 1 85 ? 11.198 -0.531 -0.123 1.00 87.12 85 SER A N 1
ATOM 628 C CA . SER A 1 85 ? 10.903 -1.494 -1.190 1.00 87.12 85 SER A CA 1
ATOM 629 C C . SER A 1 85 ? 10.528 -2.869 -0.629 1.00 87.12 85 SER A C 1
ATOM 631 O O . SER A 1 85 ? 9.598 -3.500 -1.120 1.00 87.12 85 SER A O 1
ATOM 633 N N . SER A 1 86 ? 11.194 -3.303 0.446 1.00 88.62 86 SER A N 1
ATOM 634 C CA . SER A 1 86 ? 10.904 -4.552 1.166 1.00 88.62 86 SER A CA 1
ATOM 635 C C . SER A 1 86 ? 9.495 -4.568 1.770 1.00 88.62 86 SER A C 1
ATOM 637 O O . SER A 1 86 ? 8.764 -5.546 1.615 1.00 88.62 86 SER A O 1
ATOM 639 N N . LEU A 1 87 ? 9.088 -3.474 2.423 1.00 90.88 87 LEU A N 1
ATOM 640 C CA . LEU A 1 87 ? 7.752 -3.324 2.997 1.00 90.88 87 LEU A CA 1
ATOM 641 C C . LEU A 1 87 ? 6.683 -3.332 1.905 1.00 90.88 87 LEU A C 1
ATOM 643 O O . LEU A 1 87 ? 5.695 -4.054 2.014 1.00 90.88 87 LEU A O 1
ATOM 647 N N . VAL A 1 88 ? 6.889 -2.542 0.852 1.00 91.19 88 VAL A N 1
ATOM 648 C CA . VAL A 1 88 ? 5.952 -2.440 -0.273 1.00 91.19 88 VAL A CA 1
ATOM 649 C C . VAL A 1 88 ? 5.788 -3.799 -0.951 1.00 91.19 88 VAL A C 1
ATOM 651 O O . VAL A 1 88 ? 4.657 -4.224 -1.183 1.00 91.19 88 VAL A O 1
ATOM 654 N N . GLN A 1 89 ? 6.891 -4.515 -1.191 1.00 91.69 89 GLN A N 1
ATOM 655 C CA . GLN A 1 89 ? 6.865 -5.861 -1.759 1.00 91.69 89 GLN A CA 1
ATOM 656 C C . GLN A 1 89 ? 6.115 -6.846 -0.854 1.00 91.69 89 GLN A C 1
ATOM 658 O O . GLN A 1 89 ? 5.247 -7.567 -1.332 1.00 91.69 89 GLN A O 1
ATOM 663 N N . SER A 1 90 ? 6.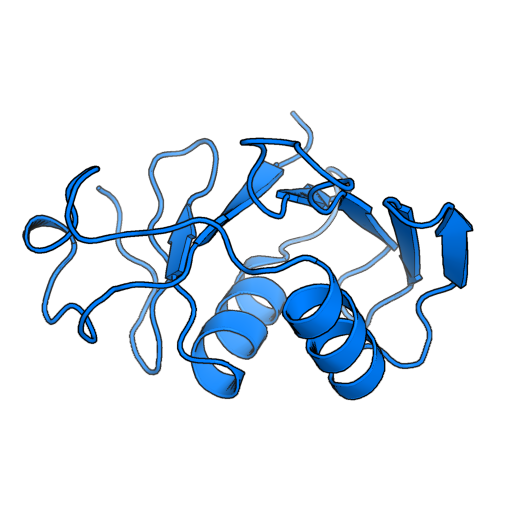376 -6.828 0.457 1.00 91.75 90 SER A N 1
ATOM 664 C CA . SER A 1 90 ? 5.681 -7.681 1.432 1.00 91.75 90 SER A CA 1
ATOM 665 C C . SER A 1 90 ? 4.164 -7.443 1.450 1.00 91.75 90 SER A C 1
ATOM 667 O O . SER A 1 90 ? 3.382 -8.393 1.502 1.00 91.75 90 SER A O 1
ATOM 669 N N . LEU A 1 91 ? 3.726 -6.183 1.346 1.00 93.06 91 LEU A N 1
ATOM 670 C CA . LEU A 1 91 ? 2.303 -5.845 1.237 1.00 93.06 91 LEU A CA 1
ATOM 671 C C . LEU A 1 91 ? 1.692 -6.372 -0.070 1.00 93.06 91 LEU A C 1
ATOM 673 O O . LEU A 1 91 ? 0.594 -6.929 -0.042 1.00 93.06 91 LEU A O 1
ATOM 677 N N . CYS A 1 92 ? 2.407 -6.243 -1.192 1.00 91.81 92 CYS A N 1
ATOM 678 C CA . CYS A 1 92 ? 1.975 -6.793 -2.480 1.00 91.81 92 CYS A CA 1
ATOM 679 C C . CYS A 1 92 ? 1.837 -8.321 -2.405 1.00 91.81 92 CYS A C 1
ATOM 681 O O . CYS A 1 92 ? 0.774 -8.854 -2.717 1.00 91.81 92 CYS A O 1
ATOM 683 N N . ASP A 1 93 ? 2.859 -9.014 -1.900 1.00 90.38 93 ASP A N 1
ATOM 684 C CA . ASP A 1 93 ? 2.882 -10.474 -1.741 1.00 90.38 93 ASP A CA 1
ATOM 685 C C . ASP A 1 93 ? 1.746 -10.982 -0.853 1.00 90.38 93 ASP A C 1
ATOM 687 O O . ASP A 1 93 ? 1.120 -11.999 -1.149 1.00 90.38 93 ASP A O 1
ATOM 691 N N . ARG A 1 94 ? 1.472 -10.278 0.250 1.00 92.94 94 ARG A N 1
ATOM 692 C CA . ARG A 1 94 ? 0.488 -10.715 1.242 1.00 92.94 94 ARG A CA 1
ATOM 693 C C . ARG A 1 94 ? -0.954 -10.511 0.787 1.00 92.94 94 ARG A C 1
ATOM 695 O O . ARG A 1 94 ? -1.814 -11.307 1.160 1.00 92.94 94 ARG A O 1
ATOM 702 N N . PHE A 1 95 ? -1.229 -9.443 0.042 1.00 91.94 95 PHE A N 1
ATOM 703 C CA . PHE A 1 95 ? -2.601 -9.033 -0.278 1.00 91.94 95 PHE A CA 1
ATOM 704 C C . PHE A 1 95 ? -2.950 -9.119 -1.766 1.00 91.94 95 PHE A C 1
ATOM 706 O O . PHE A 1 95 ? -4.070 -8.789 -2.151 1.00 91.94 95 PHE A O 1
ATOM 713 N N . GLY A 1 96 ? -2.020 -9.577 -2.607 1.00 89.19 96 GLY A N 1
ATOM 714 C CA . GLY A 1 96 ? -2.238 -9.660 -4.050 1.00 89.19 96 GLY A CA 1
ATOM 715 C C . GLY A 1 96 ? -2.327 -8.286 -4.717 1.00 89.19 96 GLY A C 1
ATOM 716 O O . GLY A 1 96 ? -2.956 -8.148 -5.762 1.00 89.19 96 GLY A O 1
ATOM 717 N N . TRP A 1 97 ? -1.758 -7.255 -4.091 1.00 92.06 97 TRP A N 1
ATOM 718 C CA . TRP A 1 97 ? -1.768 -5.890 -4.612 1.00 92.06 97 TRP A CA 1
ATOM 719 C C . TRP A 1 97 ? -0.604 -5.661 -5.569 1.00 92.06 97 TRP A C 1
ATOM 721 O O . TRP A 1 97 ? 0.396 -6.376 -5.542 1.00 92.06 97 TRP A O 1
ATOM 731 N N . VAL A 1 98 ? -0.721 -4.615 -6.378 1.00 90.62 98 VAL A N 1
ATOM 732 C CA . VAL A 1 98 ? 0.399 -4.048 -7.131 1.00 90.62 98 VAL A CA 1
ATOM 733 C C . VAL A 1 98 ? 0.679 -2.645 -6.622 1.00 90.62 98 VAL A C 1
ATOM 735 O O . VAL A 1 98 ? -0.248 -1.941 -6.211 1.00 90.62 98 VAL A O 1
ATOM 738 N N . ALA A 1 99 ? 1.942 -2.229 -6.642 1.00 90.81 99 ALA A N 1
ATOM 739 C CA . ALA A 1 99 ? 2.316 -0.876 -6.262 1.00 90.81 99 ALA A CA 1
ATOM 740 C C . ALA A 1 99 ? 3.249 -0.225 -7.278 1.00 90.81 99 ALA A C 1
ATOM 742 O O . ALA A 1 99 ? 4.080 -0.893 -7.887 1.00 90.81 99 ALA A O 1
ATOM 743 N N . PHE A 1 100 ? 3.129 1.091 -7.419 1.00 87.81 100 PHE A N 1
ATOM 744 C CA . PHE A 1 100 ? 3.973 1.900 -8.291 1.00 87.81 100 PHE A CA 1
ATOM 745 C C . PHE A 1 100 ? 4.647 3.002 -7.491 1.00 87.81 100 PHE A C 1
ATOM 747 O O . PHE A 1 100 ? 3.978 3.684 -6.712 1.00 87.81 100 PHE A O 1
ATOM 754 N N . ASP A 1 101 ? 5.948 3.198 -7.687 1.00 85.19 101 ASP A N 1
ATOM 755 C CA . ASP A 1 101 ? 6.652 4.359 -7.141 1.00 85.19 101 ASP A CA 1
ATOM 756 C C . ASP A 1 101 ? 6.782 5.501 -8.168 1.00 85.19 101 ASP A C 1
ATOM 758 O O . ASP A 1 101 ? 6.357 5.393 -9.317 1.00 85.19 101 ASP A O 1
ATOM 762 N N . GLN A 1 102 ? 7.341 6.639 -7.747 1.00 75.31 102 GLN A N 1
ATOM 763 C CA . GLN A 1 102 ? 7.540 7.811 -8.617 1.00 75.31 102 GLN A CA 1
ATOM 764 C C . GLN A 1 102 ? 8.666 7.640 -9.656 1.00 75.31 102 GLN A C 1
ATOM 766 O O . GLN A 1 102 ? 8.844 8.512 -10.506 1.00 75.31 102 GLN A O 1
ATOM 771 N N . THR A 1 103 ? 9.455 6.569 -9.564 1.00 70.56 103 THR A N 1
ATOM 772 C CA . THR A 1 103 ? 10.591 6.253 -10.444 1.00 70.56 103 THR A CA 1
ATOM 773 C C . THR A 1 103 ? 10.252 5.125 -11.423 1.00 70.56 103 THR A C 1
ATOM 775 O O . THR A 1 103 ? 11.109 4.314 -11.757 1.00 70.56 103 THR A O 1
ATOM 778 N N . PRO A 1 104 ? 9.032 5.167 -11.976 1.00 71.62 104 PRO A N 1
ATOM 779 C CA . PRO A 1 104 ? 8.313 4.023 -12.554 1.00 71.62 104 PRO A CA 1
ATOM 780 C C . PRO A 1 104 ? 8.837 2.632 -12.150 1.00 71.62 104 PRO A C 1
ATOM 782 O O . PRO A 1 104 ? 9.231 1.839 -12.995 1.00 71.62 104 PRO A O 1
ATOM 785 N N . MET A 1 105 ? 8.867 2.297 -10.858 1.00 82.88 105 MET A N 1
ATOM 786 C CA . MET A 1 105 ? 9.0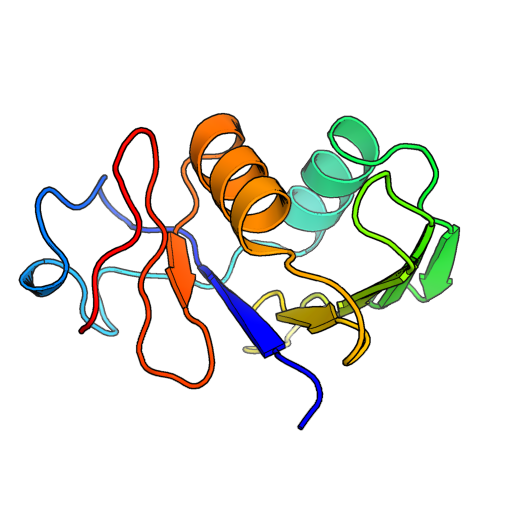60 0.903 -10.440 1.00 82.88 105 MET A CA 1
ATOM 787 C C . MET A 1 105 ? 7.728 0.260 -10.092 1.00 82.88 105 MET A C 1
ATOM 789 O O . MET A 1 105 ? 6.950 0.823 -9.320 1.00 82.88 105 MET A O 1
ATOM 793 N N . MET A 1 106 ? 7.503 -0.939 -10.623 1.00 85.44 106 MET A N 1
ATOM 794 C CA . MET A 1 106 ? 6.339 -1.763 -10.339 1.00 85.44 106 MET A CA 1
ATOM 795 C C . MET A 1 106 ? 6.691 -2.889 -9.363 1.00 85.44 106 MET A C 1
ATOM 797 O O . MET A 1 106 ? 7.604 -3.684 -9.602 1.00 85.44 106 MET A O 1
ATOM 801 N N . PHE A 1 107 ? 5.903 -2.982 -8.300 1.00 88.19 107 PHE A N 1
ATOM 802 C CA . PHE A 1 107 ? 5.902 -4.047 -7.306 1.00 88.19 107 PHE A CA 1
ATOM 803 C C . PHE A 1 107 ? 4.673 -4.919 -7.540 1.00 88.19 107 PHE A C 1
ATOM 805 O O . PHE A 1 107 ? 3.572 -4.402 -7.738 1.00 88.19 107 PHE A O 1
ATOM 812 N N . GLN A 1 108 ? 4.855 -6.234 -7.531 1.00 85.38 108 GLN A N 1
ATOM 813 C CA . GLN A 1 108 ? 3.786 -7.194 -7.800 1.00 85.38 108 GLN A CA 1
ATOM 814 C C . GLN A 1 108 ? 4.012 -8.469 -6.983 1.00 85.38 108 GLN A C 1
ATOM 816 O O . GLN A 1 108 ? 5.165 -8.768 -6.656 1.00 85.38 108 GLN A O 1
ATOM 821 N N . PRO A 1 109 ? 2.962 -9.247 -6.691 1.00 82.81 109 PRO A N 1
ATOM 822 C CA . PRO A 1 109 ? 3.074 -10.394 -5.804 1.00 82.81 109 PRO A CA 1
ATOM 823 C C . PRO A 1 109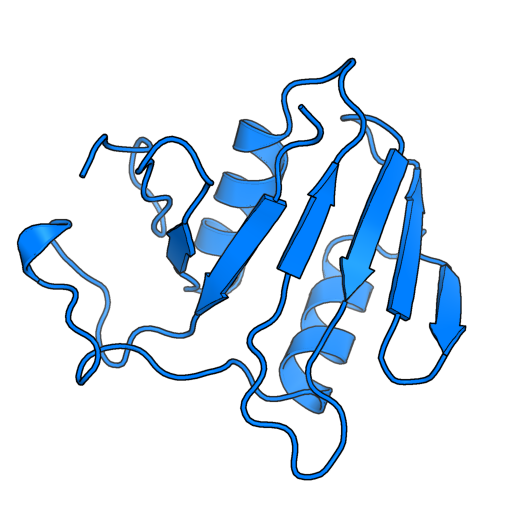 ? 4.073 -11.440 -6.324 1.00 82.81 109 PRO A C 1
ATOM 825 O O . PRO A 1 109 ? 4.040 -11.836 -7.491 1.00 82.81 109 PRO A O 1
ATOM 828 N N . HIS A 1 110 ? 4.945 -11.902 -5.432 1.00 83.00 110 HIS A N 1
ATOM 829 C CA . HIS A 1 110 ? 5.917 -12.983 -5.601 1.00 83.00 110 HIS A CA 1
ATOM 830 C C . HIS A 1 110 ? 6.939 -12.780 -6.727 1.00 83.00 110 HIS A C 1
ATOM 832 O O . HIS A 1 110 ? 7.457 -13.750 -7.287 1.00 83.00 110 HIS A O 1
ATOM 838 N N . ARG A 1 111 ? 7.247 -11.526 -7.074 1.00 81.00 111 ARG A N 1
ATOM 839 C CA . ARG A 1 111 ? 8.216 -11.188 -8.125 1.00 81.00 111 ARG A CA 1
ATOM 840 C C . ARG A 1 111 ? 9.121 -10.043 -7.696 1.00 81.00 111 ARG A C 1
ATOM 842 O O . ARG A 1 111 ? 8.786 -9.254 -6.824 1.00 81.00 111 ARG A O 1
ATOM 849 N N . ILE A 1 112 ? 10.278 -9.956 -8.342 1.00 82.06 112 ILE A N 1
ATOM 850 C CA . ILE A 1 112 ? 11.239 -8.876 -8.112 1.00 82.06 112 ILE A CA 1
ATOM 851 C C . ILE A 1 112 ? 10.675 -7.573 -8.714 1.00 82.06 112 ILE A C 1
ATOM 853 O O . ILE A 1 112 ? 10.164 -7.615 -9.842 1.00 82.06 112 ILE A O 1
ATOM 857 N N . PRO A 1 113 ? 10.773 -6.426 -8.010 1.00 80.50 113 PRO A N 1
ATOM 858 C CA . PRO A 1 113 ? 10.360 -5.136 -8.550 1.00 80.50 113 PRO A CA 1
ATOM 859 C C . PRO A 1 113 ? 11.016 -4.857 -9.904 1.00 80.50 113 PRO A C 1
ATOM 861 O O . PRO A 1 113 ? 12.211 -5.094 -10.084 1.00 80.50 113 PRO A O 1
ATOM 864 N N . THR A 1 114 ? 10.230 -4.385 -10.869 1.00 80.19 114 THR A N 1
ATOM 865 C CA . THR A 1 114 ? 10.685 -4.171 -12.253 1.00 80.19 114 THR A CA 1
ATOM 866 C C . THR A 1 114 ? 10.462 -2.715 -12.653 1.00 80.19 114 THR A C 1
ATOM 868 O O . THR A 1 114 ? 9.421 -2.148 -12.327 1.00 80.19 114 THR A O 1
ATOM 871 N N . ALA A 1 115 ? 11.423 -2.107 -13.352 1.00 78.31 115 ALA A N 1
ATOM 872 C CA . ALA A 1 115 ? 11.224 -0.793 -13.962 1.00 78.31 115 ALA A CA 1
ATOM 873 C C . ALA A 1 115 ? 10.195 -0.896 -15.105 1.00 78.31 115 ALA A C 1
ATOM 875 O O . ALA A 1 115 ? 10.260 -1.846 -15.891 1.00 78.31 115 ALA A O 1
ATOM 876 N N . VAL A 1 116 ? 9.264 0.057 -15.169 1.00 67.31 116 VAL A N 1
ATOM 877 C CA . VAL A 1 116 ? 8.224 0.196 -16.205 1.00 67.31 116 VAL A CA 1
ATOM 878 C C . VAL A 1 116 ? 8.528 1.301 -17.203 1.00 67.31 116 VAL A C 1
ATOM 880 O O . VAL A 1 116 ? 9.137 2.320 -16.810 1.00 67.31 116 VAL A O 1
#

Sequence (116 aa):
MAKTYLFLKPSELPLSASDLSAESVSPIGAEEVATCLKQALPSLAWSSPTEASGETENGWVEFSQPGEGSTRSLALRCSLRSDYSSLVQSLCDRFGWVAFDQTPMMFQPHRIPTAV

Organism: NCBI:txid666685

Secondary structure (DSSP, 8-state):
---EEEEEEESS--SSGGG--TTSEEPPPHHHHHHHHHHH-TT-EEEETTEEEEEETTEEEEEE-PPTT--PPEEEEE-TTS--HHHHHHHHHHHT-EEE-SSSEEE-TTS--EE-

Radius of gyration: 13.3 Å; chains: 1; bounding box: 33×27×35 Å